Protein AF-A0A0D2LIN9-F1 (afdb_monomer_lite)

Secondary structure (DSSP, 8-state):
--HHHHHHHHHHHHHHHT---HHHHHHHHHHHHHHHHHHHHHHHHHHHH-GGGGGSHHHHHHHHHHHHHHHHHHHHH-GGGHHHHHHHHHHHHHHHHHHHHHHHHHHHHSGGGGGGSHHHHHHHHHHHHHHHHHHHHHHH--SHHHHHHIIIIIHHHHHHHHHHHHHHS-TTS----S----

Foldseek 3Di:
DLPVLLVVLLVQLLVLLPDPDLVVSLVSVCVSLVVLVVLLVVLLVVCVVPVCSCLDPVSLVSLLSSLSSLLSSCLRNFQSCVVVCVVCVVSLLVLLVSLVVVLVVQVVPVPPCSCVDPSSVSSVVSNVSSVSSVVSNCVRNPDPVVVVVCVPRPVVSVCVVVVVVVVVDDPVPPPPDPDDDD

pLDDT: mean 83.48, std 18.71, range [31.27, 98.25]

Structure (mmCIF, N/CA/C/O backbone):
data_AF-A0A0D2LIN9-F1
#
_entry.id   AF-A0A0D2LIN9-F1
#
loop_
_atom_site.group_PDB
_atom_site.id
_atom_site.type_symbol
_atom_site.label_atom_id
_atom_site.label_alt_id
_atom_site.label_comp_id
_atom_site.label_asym_id
_atom_site.label_entity_id
_atom_site.label_seq_id
_atom_site.pdbx_PDB_ins_code
_atom_site.Cartn_x
_atom_site.Cartn_y
_atom_site.Cartn_z
_atom_site.occupancy
_atom_site.B_iso_or_equiv
_atom_site.auth_seq_id
_atom_site.auth_comp_id
_atom_site.auth_asym_id
_atom_site.auth_atom_id
_atom_site.pdbx_PDB_model_num
ATOM 1 N N . MET A 1 1 ? -0.970 -19.986 3.272 1.00 37.47 1 MET A N 1
ATOM 2 C CA . MET A 1 1 ? -0.714 -20.095 1.817 1.00 37.47 1 MET A CA 1
ATOM 3 C C . MET A 1 1 ? -0.722 -18.715 1.139 1.00 37.47 1 MET A C 1
ATOM 5 O O . MET A 1 1 ? -1.463 -18.514 0.193 1.00 37.47 1 MET A O 1
ATOM 9 N N . ALA A 1 2 ? 0.081 -17.750 1.612 1.00 51.47 2 ALA A N 1
ATOM 10 C CA . ALA A 1 2 ? 0.110 -16.378 1.062 1.00 51.47 2 ALA A CA 1
ATOM 11 C C . ALA A 1 2 ? 1.471 -15.985 0.448 1.00 51.47 2 ALA A C 1
ATOM 13 O O . ALA A 1 2 ? 1.608 -14.897 -0.093 1.00 51.47 2 ALA A O 1
ATOM 14 N N . VAL A 1 3 ? 2.474 -16.869 0.512 1.00 54.69 3 VAL A N 1
ATOM 15 C CA . VAL A 1 3 ? 3.825 -16.590 -0.008 1.00 54.69 3 VAL A CA 1
ATOM 16 C C . VAL A 1 3 ? 3.862 -16.648 -1.542 1.00 54.69 3 VAL A C 1
ATOM 18 O O . VAL A 1 3 ? 4.590 -15.888 -2.162 1.00 54.69 3 VAL A O 1
ATOM 21 N N . GLY A 1 4 ? 3.031 -17.494 -2.167 1.00 78.94 4 GLY A N 1
ATOM 22 C CA . GLY A 1 4 ? 3.087 -17.728 -3.615 1.00 78.94 4 GLY A CA 1
ATOM 23 C C . GLY A 1 4 ? 2.615 -16.553 -4.473 1.00 78.94 4 GLY A C 1
ATOM 24 O O . GLY A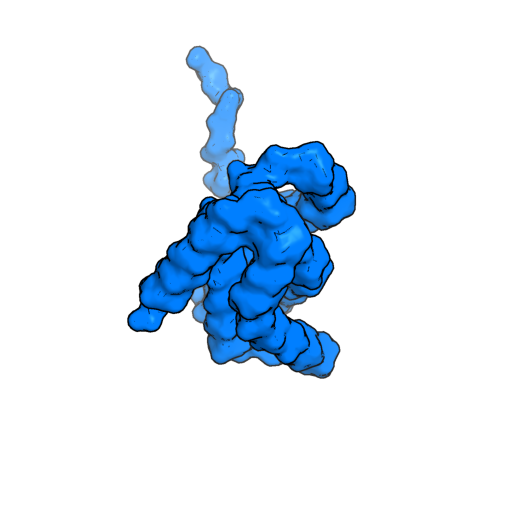 1 4 ? 3.200 -16.293 -5.516 1.00 78.94 4 GLY A O 1
ATOM 25 N N . VAL A 1 5 ? 1.586 -15.821 -4.038 1.00 89.25 5 VAL A N 1
ATOM 26 C CA . VAL A 1 5 ? 1.029 -14.719 -4.838 1.00 89.25 5 VAL A CA 1
ATOM 27 C C . VAL A 1 5 ? 1.959 -13.509 -4.847 1.00 89.25 5 VAL A C 1
ATOM 29 O O . VAL A 1 5 ? 2.299 -13.023 -5.915 1.00 89.25 5 VAL A O 1
ATOM 32 N N . HIS A 1 6 ? 2.457 -13.066 -3.694 1.00 89.94 6 HIS A N 1
ATOM 33 C CA . HIS A 1 6 ? 3.371 -11.922 -3.639 1.00 89.94 6 HIS A CA 1
ATOM 34 C C . HIS A 1 6 ? 4.704 -12.217 -4.342 1.00 89.94 6 HIS A C 1
ATOM 36 O O . HIS A 1 6 ? 5.177 -11.382 -5.106 1.00 89.94 6 HIS A O 1
ATOM 42 N N . ALA A 1 7 ? 5.249 -13.430 -4.179 1.00 90.56 7 ALA A N 1
ATOM 43 C CA . ALA A 1 7 ? 6.442 -13.865 -4.906 1.00 90.56 7 ALA A CA 1
ATOM 44 C C . ALA A 1 7 ? 6.215 -13.928 -6.427 1.00 90.56 7 ALA A C 1
ATOM 46 O O . ALA A 1 7 ? 7.112 -13.608 -7.200 1.00 90.56 7 ALA A O 1
ATOM 47 N N . PHE A 1 8 ? 5.009 -14.299 -6.873 1.00 94.62 8 PHE A N 1
ATOM 48 C CA . PHE A 1 8 ? 4.646 -14.232 -8.288 1.00 94.62 8 PHE A CA 1
ATOM 49 C C . PHE A 1 8 ? 4.660 -12.786 -8.802 1.00 94.62 8 PHE A C 1
ATOM 51 O O . PHE A 1 8 ? 5.282 -12.515 -9.824 1.00 94.62 8 PHE A O 1
ATOM 58 N N . TYR A 1 9 ? 4.033 -11.849 -8.085 1.00 97.06 9 TYR A N 1
ATOM 59 C CA . TYR A 1 9 ? 4.044 -10.432 -8.466 1.00 97.06 9 TYR A CA 1
ATOM 60 C C . TYR A 1 9 ? 5.455 -9.834 -8.469 1.00 97.06 9 TYR A C 1
ATOM 62 O O . TYR A 1 9 ? 5.778 -9.059 -9.362 1.00 97.06 9 TYR A O 1
ATOM 70 N N . GLU A 1 10 ? 6.302 -10.222 -7.517 1.00 94.38 10 GLU A N 1
ATOM 71 C CA . GLU A 1 10 ? 7.714 -9.835 -7.474 1.00 94.38 10 GLU A CA 1
ATOM 72 C C . GLU A 1 10 ? 8.489 -10.377 -8.687 1.00 94.38 10 GLU A C 1
ATOM 74 O O . GLU A 1 10 ? 9.179 -9.631 -9.377 1.00 94.38 10 GLU A O 1
ATOM 79 N N . ALA A 1 11 ? 8.320 -11.662 -9.015 1.00 95.62 11 ALA A N 1
ATOM 80 C CA . ALA A 1 11 ? 8.970 -12.278 -10.170 1.00 95.62 11 ALA A CA 1
ATOM 81 C C . ALA A 1 11 ? 8.528 -11.641 -11.497 1.00 95.62 11 ALA A C 1
ATOM 83 O O . ALA A 1 11 ? 9.360 -11.380 -12.365 1.00 95.62 11 ALA A O 1
ATOM 84 N N . VAL A 1 12 ? 7.232 -11.355 -11.659 1.00 95.88 12 VAL A N 1
ATOM 85 C CA . VAL A 1 12 ? 6.732 -10.658 -12.853 1.00 95.88 12 VAL A CA 1
ATOM 86 C C . VAL A 1 12 ? 7.197 -9.200 -12.866 1.00 95.88 12 VAL A C 1
ATOM 88 O O . VAL A 1 12 ? 7.526 -8.689 -13.931 1.00 95.88 12 VAL A O 1
ATOM 91 N N . GLY A 1 13 ? 7.309 -8.543 -11.710 1.00 96.31 13 GLY A N 1
ATOM 92 C CA . GLY A 1 13 ? 7.881 -7.201 -11.601 1.00 96.31 13 GLY A CA 1
ATOM 93 C C . GLY A 1 13 ? 9.325 -7.130 -12.110 1.00 96.31 13 GLY A C 1
ATOM 94 O O . GLY A 1 13 ? 9.647 -6.222 -12.874 1.00 96.31 13 GLY A O 1
ATOM 95 N N . LEU A 1 14 ? 10.154 -8.141 -11.817 1.00 95.62 14 LEU A N 1
ATOM 96 C CA . LEU A 1 14 ? 11.496 -8.272 -12.408 1.00 95.62 14 LEU A CA 1
ATOM 97 C C . LEU A 1 14 ? 11.449 -8.403 -13.940 1.00 95.62 14 LEU A C 1
ATOM 99 O O . LEU A 1 14 ? 12.235 -7.765 -14.638 1.00 95.62 14 LEU A O 1
ATOM 103 N N . MET A 1 15 ? 10.518 -9.200 -14.480 1.00 96.56 15 MET A N 1
ATOM 104 C CA . MET A 1 15 ? 10.358 -9.366 -15.934 1.00 96.56 15 MET A CA 1
ATOM 105 C C . MET A 1 15 ? 9.921 -8.066 -16.614 1.00 96.56 15 MET A C 1
ATOM 107 O O . MET A 1 15 ? 10.440 -7.723 -17.673 1.00 96.56 15 MET A O 1
ATOM 111 N N . VAL A 1 16 ? 8.995 -7.326 -15.998 1.00 96.19 16 VAL A N 1
ATOM 112 C CA . VAL A 1 16 ? 8.561 -6.006 -16.479 1.00 96.19 16 VAL A CA 1
ATOM 113 C C . VAL A 1 16 ? 9.726 -5.016 -16.443 1.00 96.19 16 VAL A C 1
ATOM 115 O O . VAL A 1 16 ? 9.916 -4.271 -17.400 1.00 96.19 16 VAL A O 1
ATOM 118 N N . GLY A 1 17 ? 10.541 -5.032 -15.386 1.00 92.88 17 GLY A N 1
ATOM 119 C CA . GLY A 1 17 ? 11.724 -4.175 -15.265 1.00 92.88 17 GLY A CA 1
ATOM 120 C C . GLY A 1 17 ? 12.790 -4.426 -16.335 1.00 92.88 17 GLY A C 1
ATOM 121 O O . GLY A 1 17 ? 13.504 -3.498 -16.707 1.00 92.88 17 GLY A O 1
ATOM 122 N N . ALA A 1 18 ? 12.863 -5.646 -16.873 1.00 94.31 18 ALA A N 1
ATOM 123 C CA . ALA A 1 18 ? 13.778 -6.001 -17.956 1.00 94.31 18 ALA A CA 1
ATOM 124 C C . ALA A 1 18 ? 13.337 -5.491 -19.345 1.00 94.31 18 ALA A C 1
ATOM 126 O O . ALA A 1 18 ? 14.121 -5.562 -20.292 1.00 94.31 18 ALA A O 1
ATOM 127 N N . GLU A 1 19 ? 12.108 -4.979 -19.493 1.00 96.25 19 GLU A N 1
ATOM 128 C CA . GLU A 1 19 ? 11.639 -4.380 -20.747 1.00 96.25 19 GLU A CA 1
ATOM 129 C C . GLU A 1 19 ? 12.292 -3.004 -20.972 1.00 96.25 19 GLU A C 1
ATOM 131 O O . GLU A 1 19 ? 12.151 -2.070 -20.170 1.00 96.25 19 GLU A O 1
ATOM 136 N N . GLY A 1 20 ? 13.014 -2.888 -22.089 1.00 93.12 20 GLY A N 1
ATOM 137 C CA . GLY A 1 20 ? 13.791 -1.700 -22.440 1.00 93.12 20 GLY A CA 1
ATOM 138 C C . GLY A 1 20 ? 12.940 -0.563 -23.003 1.00 93.12 20 GLY A C 1
ATOM 139 O O . GLY A 1 20 ? 13.275 0.604 -22.805 1.00 93.12 20 GLY A O 1
ATOM 140 N N . ASP A 1 21 ? 11.826 -0.884 -23.665 1.00 96.44 21 ASP A N 1
ATOM 141 C CA . ASP A 1 21 ? 10.880 0.117 -24.161 1.00 96.44 21 ASP A CA 1
ATOM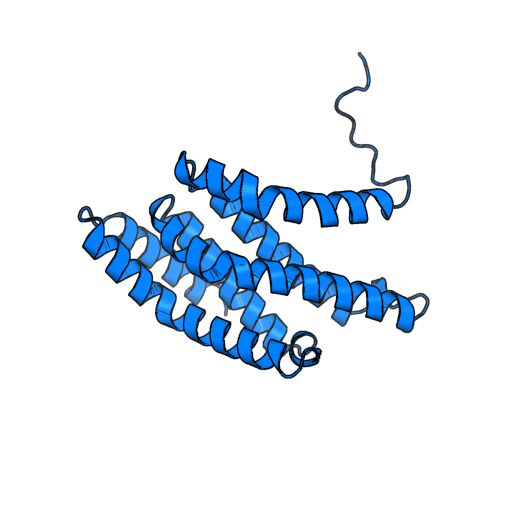 142 C C . ASP A 1 21 ? 9.995 0.627 -23.012 1.00 96.44 21 ASP A C 1
ATOM 144 O O . ASP A 1 21 ? 9.188 -0.109 -22.441 1.00 96.44 21 ASP A O 1
ATOM 148 N N . GLU A 1 22 ? 10.130 1.910 -22.673 1.00 93.00 22 GLU A N 1
ATOM 149 C CA . GLU A 1 22 ? 9.402 2.532 -21.563 1.00 93.00 22 GLU A CA 1
ATOM 150 C C . GLU A 1 22 ? 7.877 2.455 -21.722 1.00 93.00 22 GLU A C 1
ATOM 152 O O . GLU A 1 22 ? 7.161 2.203 -20.749 1.00 93.00 22 GLU A O 1
ATOM 157 N N . ARG A 1 23 ? 7.367 2.617 -22.947 1.00 94.88 23 ARG A N 1
ATOM 158 C CA . ARG A 1 23 ? 5.929 2.570 -23.219 1.00 94.88 23 ARG A CA 1
ATOM 159 C C . ARG A 1 23 ? 5.390 1.162 -22.996 1.00 94.88 23 ARG A C 1
ATOM 161 O O . ARG A 1 23 ? 4.346 1.010 -22.361 1.00 94.88 23 ARG A O 1
ATOM 168 N N . ARG A 1 24 ? 6.096 0.138 -23.485 1.00 96.88 24 ARG A N 1
ATOM 169 C CA . ARG A 1 24 ? 5.716 -1.269 -23.272 1.00 96.88 24 ARG A CA 1
ATOM 170 C C . ARG A 1 24 ? 5.835 -1.667 -21.811 1.00 96.88 24 ARG A C 1
ATOM 172 O O . ARG A 1 24 ? 4.923 -2.295 -21.282 1.00 96.88 24 ARG A O 1
ATOM 179 N N . ARG A 1 25 ? 6.906 -1.244 -21.135 1.00 96.81 25 ARG A N 1
ATOM 180 C CA . ARG A 1 25 ? 7.087 -1.471 -19.699 1.00 96.81 25 ARG A CA 1
ATOM 181 C C . ARG A 1 25 ? 5.912 -0.915 -18.899 1.00 96.81 25 ARG A C 1
ATOM 183 O O . ARG A 1 25 ? 5.389 -1.614 -18.033 1.00 96.81 25 ARG A O 1
ATOM 190 N N . ASN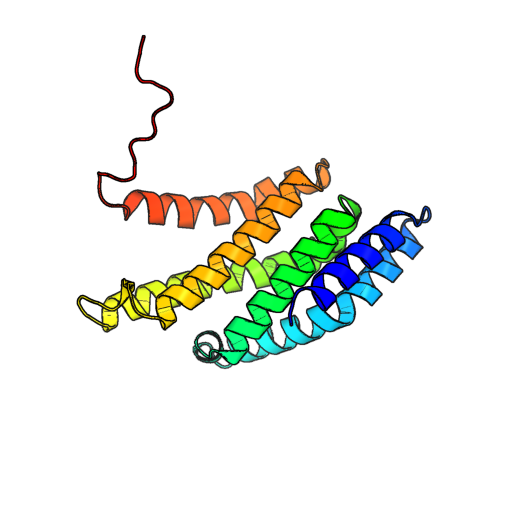 A 1 26 ? 5.455 0.298 -19.217 1.00 94.56 26 ASN A N 1
ATOM 191 C CA . ASN A 1 26 ? 4.293 0.873 -18.547 1.00 94.56 26 ASN A CA 1
ATOM 192 C C . ASN A 1 26 ? 2.997 0.100 -18.856 1.00 94.56 26 ASN A C 1
ATOM 194 O O . ASN A 1 26 ? 2.226 -0.198 -17.948 1.00 94.56 26 ASN A O 1
ATOM 198 N N . GLU A 1 27 ? 2.775 -0.306 -20.111 1.00 96.69 27 GLU A N 1
ATOM 199 C CA . GLU A 1 27 ? 1.625 -1.148 -20.477 1.00 96.69 27 GLU A CA 1
ATOM 200 C C . GLU A 1 27 ? 1.616 -2.477 -19.698 1.00 96.69 27 GLU A C 1
ATOM 202 O O . GLU A 1 27 ? 0.575 -2.911 -19.194 1.00 96.69 27 GLU A O 1
ATOM 207 N N . TYR A 1 28 ? 2.776 -3.119 -19.553 1.00 97.88 28 TYR A N 1
ATOM 208 C CA . TYR A 1 28 ? 2.902 -4.355 -18.788 1.00 97.88 28 TYR A CA 1
ATOM 209 C C . TYR A 1 28 ? 2.682 -4.136 -17.292 1.00 97.88 28 TYR A C 1
ATOM 211 O O . TYR A 1 28 ? 1.992 -4.944 -16.671 1.00 97.88 28 TYR A O 1
ATOM 219 N N . LEU A 1 29 ? 3.188 -3.037 -16.721 1.00 97.56 29 LEU A N 1
ATOM 220 C CA . LEU A 1 29 ? 2.907 -2.661 -15.335 1.00 97.56 29 LEU A CA 1
ATOM 221 C C . LEU A 1 29 ? 1.402 -2.467 -15.107 1.00 97.56 29 LEU A C 1
ATOM 223 O O . LEU A 1 29 ? 0.848 -3.028 -14.162 1.00 97.56 29 LEU A O 1
ATOM 227 N N . MET A 1 30 ? 0.719 -1.738 -15.995 1.00 96.25 30 MET A N 1
ATOM 228 C CA . MET A 1 30 ? -0.730 -1.537 -15.909 1.00 96.25 30 MET A CA 1
ATOM 229 C C . MET A 1 30 ? -1.489 -2.868 -15.937 1.00 96.25 30 MET A C 1
ATOM 231 O O . MET A 1 30 ? -2.420 -3.072 -15.159 1.00 96.25 30 MET A O 1
ATOM 235 N N . ARG A 1 31 ? -1.082 -3.797 -16.809 1.00 97.50 31 ARG A N 1
ATOM 236 C CA . ARG A 1 31 ? -1.678 -5.138 -16.897 1.00 97.50 31 ARG A CA 1
ATOM 237 C C . ARG A 1 31 ? -1.413 -5.977 -15.653 1.00 97.50 31 ARG A C 1
ATOM 239 O O . ARG A 1 31 ? -2.338 -6.622 -15.163 1.00 97.50 31 ARG A O 1
ATOM 246 N N . LEU A 1 32 ? -0.185 -5.945 -15.136 1.00 97.62 32 LEU A N 1
ATOM 247 C CA . LEU A 1 32 ? 0.195 -6.628 -13.902 1.00 97.62 32 LEU A CA 1
ATOM 248 C C . LEU A 1 32 ? -0.655 -6.132 -12.728 1.00 97.62 32 LEU A C 1
ATOM 250 O O . LEU A 1 32 ? -1.193 -6.938 -11.976 1.00 97.62 32 LEU A O 1
ATOM 254 N N . MET A 1 33 ? -0.827 -4.817 -12.599 1.00 98.19 33 MET A N 1
ATOM 255 C CA . MET A 1 33 ? -1.526 -4.201 -11.470 1.00 98.19 33 MET A CA 1
ATOM 256 C C . MET A 1 33 ? -3.048 -4.125 -11.637 1.00 98.19 33 MET A C 1
ATOM 258 O O . MET A 1 33 ? -3.741 -3.764 -10.687 1.00 98.19 33 MET A O 1
ATOM 262 N N . ALA A 1 34 ? -3.609 -4.506 -12.788 1.00 98.12 34 ALA A N 1
ATOM 263 C CA . ALA A 1 34 ? -5.050 -4.417 -13.024 1.00 98.12 34 ALA A CA 1
ATOM 264 C C . ALA A 1 34 ? -5.899 -5.183 -11.980 1.00 98.12 34 ALA A C 1
ATOM 266 O O . ALA A 1 34 ? -6.845 -4.586 -11.454 1.00 98.12 34 ALA A O 1
ATOM 267 N N . PRO A 1 35 ? -5.580 -6.440 -11.598 1.00 97.69 35 PRO A N 1
ATOM 268 C CA . PRO A 1 35 ? -6.341 -7.144 -10.565 1.00 97.69 35 PRO A CA 1
ATOM 269 C C . PRO A 1 35 ? -6.316 -6.468 -9.178 1.00 97.69 35 PRO A C 1
ATOM 271 O O . PRO A 1 35 ? -7.399 -6.198 -8.649 1.00 97.69 35 PRO A O 1
ATOM 274 N N . PRO A 1 36 ? -5.153 -6.145 -8.563 1.00 97.75 36 PRO A N 1
ATOM 275 C CA . PRO A 1 36 ? -5.143 -5.465 -7.268 1.00 97.75 36 PRO A CA 1
ATOM 276 C C . PRO A 1 36 ? -5.761 -4.064 -7.343 1.00 97.75 36 PRO A C 1
ATOM 278 O O . PRO A 1 36 ? -6.439 -3.667 -6.397 1.00 97.75 36 PRO A O 1
ATOM 281 N N . ASN A 1 37 ? -5.621 -3.351 -8.468 1.00 98.25 37 ASN A N 1
ATOM 282 C CA . ASN A 1 37 ? -6.251 -2.043 -8.668 1.00 98.25 37 ASN A CA 1
ATOM 283 C C . ASN A 1 37 ? -7.782 -2.136 -8.705 1.00 98.25 37 ASN A C 1
ATOM 285 O O . ASN A 1 37 ? -8.460 -1.286 -8.132 1.00 98.25 37 ASN A O 1
ATOM 289 N N . SER A 1 38 ? -8.341 -3.179 -9.323 1.00 98.19 38 SER A N 1
ATOM 290 C CA . SER A 1 38 ? -9.789 -3.410 -9.335 1.00 98.19 38 SER A CA 1
ATOM 291 C C . SER A 1 38 ? -10.336 -3.676 -7.928 1.00 98.19 38 SER A C 1
ATOM 293 O O . SER A 1 38 ? -11.322 -3.059 -7.522 1.00 98.19 38 SER A O 1
ATOM 295 N N . ILE A 1 39 ? -9.659 -4.535 -7.157 1.00 97.94 39 ILE A N 1
ATOM 296 C CA . ILE A 1 39 ? -10.027 -4.830 -5.763 1.00 97.94 39 ILE A CA 1
ATOM 297 C C . ILE A 1 39 ? -9.945 -3.559 -4.912 1.00 97.94 39 ILE A C 1
ATOM 299 O O . ILE A 1 39 ? -10.865 -3.258 -4.152 1.00 97.94 39 ILE A O 1
ATOM 303 N N . TRP A 1 40 ? -8.860 -2.797 -5.061 1.00 98.25 40 TRP A N 1
ATOM 304 C CA . TRP A 1 40 ? -8.663 -1.534 -4.362 1.00 98.25 40 TRP A CA 1
ATOM 305 C C . TRP A 1 40 ? -9.780 -0.534 -4.656 1.00 98.25 40 TRP A C 1
ATOM 307 O O . TRP A 1 40 ? -10.400 -0.021 -3.728 1.00 98.25 40 TRP A O 1
ATOM 317 N N . ALA A 1 41 ? -10.081 -0.299 -5.936 1.00 97.69 41 ALA A N 1
ATOM 318 C CA . ALA A 1 41 ? -11.114 0.642 -6.353 1.00 97.69 41 ALA A CA 1
ATOM 319 C C . ALA A 1 41 ? -12.491 0.264 -5.788 1.00 97.69 41 ALA A C 1
ATOM 321 O O . ALA A 1 41 ? -13.185 1.123 -5.248 1.00 97.69 41 ALA A O 1
ATOM 322 N N . ALA A 1 42 ? -12.854 -1.022 -5.834 1.00 97.25 42 ALA A N 1
ATOM 323 C CA . ALA A 1 42 ? -14.107 -1.507 -5.263 1.00 97.25 42 ALA A CA 1
ATOM 324 C C . ALA A 1 42 ? -14.181 -1.268 -3.744 1.00 97.25 42 ALA A C 1
ATOM 326 O O . ALA A 1 42 ? -15.201 -0.794 -3.245 1.00 97.25 42 ALA A O 1
ATOM 327 N N . LEU A 1 43 ? -13.096 -1.542 -3.010 1.00 97.25 43 LEU A N 1
ATOM 328 C CA . LEU A 1 43 ? -13.033 -1.309 -1.564 1.00 97.25 43 LEU A CA 1
ATOM 329 C C . LEU A 1 43 ? -13.107 0.177 -1.215 1.00 97.25 43 LEU A C 1
ATOM 331 O O . LEU A 1 43 ? -13.835 0.545 -0.297 1.00 97.25 43 LEU A O 1
ATOM 335 N N . MET A 1 44 ? -12.391 1.037 -1.944 1.00 96.44 44 MET A N 1
ATOM 336 C CA . MET A 1 44 ? -12.426 2.482 -1.702 1.00 96.44 44 MET A CA 1
ATOM 337 C C . MET A 1 44 ? -13.807 3.069 -2.015 1.00 96.44 44 MET A C 1
ATOM 339 O O . MET A 1 44 ? -14.305 3.910 -1.265 1.00 96.44 44 MET A O 1
ATOM 343 N N . GLN A 1 45 ? -14.467 2.586 -3.072 1.00 95.75 45 GLN A N 1
ATOM 344 C CA . GLN A 1 45 ? -15.839 2.972 -3.399 1.00 95.75 45 GLN A CA 1
ATOM 345 C C . GLN A 1 45 ? -16.823 2.547 -2.300 1.00 95.75 45 GLN A C 1
ATOM 347 O O . GLN A 1 45 ? -17.650 3.353 -1.874 1.00 95.75 45 GLN A O 1
ATOM 352 N N . GLN A 1 46 ? -16.716 1.311 -1.804 1.00 95.06 46 GLN A N 1
ATOM 353 C CA . GLN A 1 46 ? -17.547 0.826 -0.699 1.00 95.06 46 GLN A CA 1
ATOM 354 C C . GLN A 1 46 ? -17.310 1.628 0.582 1.00 95.06 46 GLN A C 1
ATOM 356 O O . GLN A 1 46 ? -18.272 2.063 1.205 1.00 95.06 46 GLN A O 1
ATOM 361 N N . ALA A 1 47 ? -16.050 1.884 0.940 1.00 94.38 47 ALA A N 1
ATOM 362 C CA . ALA A 1 47 ? -15.691 2.669 2.118 1.00 94.38 47 ALA A CA 1
ATOM 363 C C . ALA A 1 47 ? -16.182 4.124 2.040 1.00 94.38 47 ALA A C 1
ATOM 365 O O . ALA A 1 47 ? -16.566 4.692 3.059 1.00 94.38 47 ALA A O 1
ATOM 366 N N . SER A 1 48 ? -16.217 4.715 0.840 1.00 92.56 48 SER A N 1
ATOM 367 C CA . SER A 1 48 ? -16.757 6.068 0.636 1.00 92.56 48 SER A CA 1
ATOM 368 C C . SER A 1 48 ? -18.266 6.135 0.883 1.00 92.56 48 SER A C 1
ATOM 370 O O . SER A 1 48 ? -18.765 7.155 1.350 1.00 92.56 48 SER A O 1
ATOM 372 N N . ALA A 1 49 ? -18.997 5.059 0.577 1.00 93.00 49 ALA A N 1
ATOM 373 C CA . ALA A 1 49 ? -20.436 4.972 0.819 1.00 93.00 49 ALA A CA 1
ATOM 374 C C . ALA A 1 49 ? -20.764 4.548 2.260 1.00 93.00 49 ALA A C 1
ATOM 376 O O . ALA A 1 49 ? -21.716 5.049 2.855 1.00 93.00 49 ALA A O 1
ATOM 377 N N . LEU A 1 50 ? -19.982 3.620 2.816 1.00 93.56 50 LEU A N 1
ATOM 378 C CA . LEU A 1 50 ? -20.172 3.048 4.144 1.00 93.56 50 LEU A CA 1
ATOM 379 C C . LEU A 1 50 ? -18.812 2.880 4.849 1.00 93.56 50 LEU A C 1
ATOM 381 O O . LEU A 1 50 ? -18.162 1.840 4.695 1.00 93.56 50 LEU A O 1
ATOM 385 N N . PRO A 1 51 ? -18.385 3.862 5.665 1.00 91.56 51 PRO A N 1
ATOM 386 C CA . PRO A 1 51 ? -17.075 3.837 6.322 1.00 91.56 51 PRO A CA 1
ATOM 387 C C . PRO A 1 51 ? -16.833 2.617 7.223 1.00 91.56 51 PRO A C 1
ATOM 389 O O . PRO A 1 51 ? -15.700 2.149 7.339 1.00 91.56 51 PRO A O 1
ATOM 392 N N . ASP A 1 52 ? -17.888 2.048 7.816 1.00 91.81 52 ASP A N 1
ATOM 393 C CA . ASP A 1 52 ? -17.790 0.868 8.687 1.00 91.81 52 ASP A CA 1
ATOM 394 C C . ASP A 1 52 ? -17.292 -0.395 7.967 1.00 91.81 52 ASP A C 1
ATOM 396 O O . ASP A 1 52 ? -16.798 -1.314 8.625 1.00 91.81 52 ASP A O 1
ATOM 400 N N . VAL A 1 53 ? -17.328 -0.439 6.626 1.00 95.62 53 VAL A N 1
ATOM 401 C CA . VAL A 1 53 ? -16.698 -1.520 5.844 1.00 95.62 53 VAL A CA 1
ATOM 402 C C . VAL A 1 53 ? -15.217 -1.660 6.201 1.00 95.62 53 VAL A C 1
ATOM 404 O O . VAL A 1 53 ? -14.710 -2.775 6.280 1.00 95.62 53 VAL A O 1
ATOM 407 N N . LEU A 1 54 ? -14.524 -0.561 6.516 1.00 95.94 54 LEU A N 1
ATOM 408 C CA . LEU A 1 54 ? -13.106 -0.582 6.893 1.00 95.94 54 LEU A CA 1
ATOM 409 C C . LEU A 1 54 ? -12.830 -1.312 8.217 1.00 95.94 54 LEU A C 1
ATOM 411 O O . LEU A 1 54 ? -11.698 -1.713 8.473 1.00 95.94 54 LEU A O 1
ATOM 415 N N . LYS A 1 55 ? -13.846 -1.528 9.058 1.00 94.69 55 LYS A N 1
ATOM 416 C CA . LYS A 1 55 ? -13.713 -2.320 10.290 1.00 94.69 55 LYS A CA 1
ATOM 417 C C . LYS A 1 55 ? -13.870 -3.820 10.041 1.00 94.69 55 LYS A C 1
ATOM 419 O O . LYS A 1 55 ? -13.533 -4.625 10.911 1.00 94.69 55 LYS A O 1
ATOM 424 N N . GLN A 1 56 ? -14.397 -4.211 8.880 1.00 95.69 56 GLN A N 1
ATOM 425 C CA . GLN A 1 56 ? -14.704 -5.604 8.586 1.00 95.69 56 GLN A CA 1
ATOM 426 C C . GLN A 1 56 ? -13.413 -6.409 8.359 1.00 95.69 56 GLN A C 1
ATOM 428 O O . GLN A 1 56 ? -12.556 -5.987 7.576 1.00 95.69 56 GLN A O 1
ATOM 433 N N . PRO A 1 57 ? -13.262 -7.594 8.985 1.00 94.81 57 PRO A N 1
ATOM 434 C CA . PRO A 1 57 ? -12.053 -8.410 8.854 1.00 94.81 57 PRO A CA 1
ATOM 435 C C . PRO A 1 57 ? -11.670 -8.736 7.403 1.00 94.81 57 PRO A C 1
ATOM 437 O O . PRO A 1 57 ? -10.487 -8.710 7.060 1.00 94.81 57 PRO A O 1
ATOM 440 N N . ASP A 1 58 ? -12.656 -8.997 6.541 1.00 95.50 58 ASP A N 1
ATOM 441 C CA . ASP A 1 58 ? -12.427 -9.330 5.129 1.00 95.50 58 ASP A CA 1
ATOM 442 C C . ASP A 1 58 ? -11.931 -8.133 4.309 1.00 95.50 58 ASP A C 1
ATOM 444 O O . ASP A 1 58 ? -11.034 -8.285 3.470 1.00 95.50 58 ASP A O 1
ATOM 448 N N . ALA A 1 59 ? -12.446 -6.932 4.591 1.00 96.56 59 ALA A N 1
ATOM 449 C CA . ALA A 1 59 ? -11.965 -5.696 3.983 1.00 96.56 59 ALA A CA 1
ATOM 450 C C . ALA A 1 59 ? -10.520 -5.413 4.414 1.00 96.56 59 ALA A C 1
ATOM 452 O O . ALA A 1 59 ? -9.651 -5.219 3.566 1.00 96.56 59 ALA A O 1
ATOM 453 N N . ILE A 1 60 ? -10.230 -5.492 5.717 1.00 97.12 60 ILE A N 1
ATOM 454 C CA . ILE A 1 60 ? -8.878 -5.323 6.273 1.00 97.12 60 ILE A CA 1
ATOM 455 C C . ILE A 1 60 ? -7.894 -6.301 5.619 1.00 97.12 60 ILE A C 1
ATOM 457 O O . ILE A 1 60 ? -6.796 -5.911 5.209 1.00 97.12 60 ILE A O 1
ATOM 461 N N . LYS A 1 61 ? -8.276 -7.577 5.500 1.00 96.25 61 LYS A N 1
ATOM 462 C CA . LYS A 1 61 ? -7.448 -8.616 4.881 1.00 96.25 61 LYS A CA 1
ATOM 463 C C . LYS A 1 61 ? -7.188 -8.327 3.402 1.00 96.25 61 LYS A C 1
ATOM 465 O O . LYS A 1 61 ? -6.042 -8.426 2.967 1.00 96.25 61 LYS A O 1
ATOM 470 N N . SER A 1 62 ? -8.220 -7.941 2.653 1.00 97.31 62 SER A N 1
ATOM 471 C CA . SER A 1 62 ? -8.103 -7.591 1.233 1.00 97.31 62 SER A CA 1
ATOM 472 C C . SER A 1 62 ? -7.210 -6.367 1.017 1.00 97.31 62 SER A C 1
ATOM 474 O O . SER A 1 62 ? -6.296 -6.419 0.199 1.00 97.31 62 SER A O 1
ATOM 476 N N . ILE A 1 63 ? -7.395 -5.308 1.811 1.00 98.06 63 ILE A N 1
ATOM 477 C CA . ILE A 1 63 ? -6.547 -4.106 1.797 1.00 98.06 63 ILE A CA 1
ATOM 478 C C . ILE A 1 63 ? -5.089 -4.482 2.073 1.00 98.06 63 ILE A C 1
ATOM 480 O O . ILE A 1 63 ? -4.192 -4.104 1.322 1.00 98.06 63 ILE A O 1
ATOM 484 N N . THR A 1 64 ? -4.848 -5.262 3.128 1.00 97.12 64 THR A N 1
ATOM 485 C CA . THR A 1 64 ? -3.496 -5.691 3.510 1.00 97.12 64 THR A CA 1
ATOM 486 C C . THR A 1 64 ? -2.827 -6.489 2.389 1.00 97.12 64 THR A C 1
ATOM 488 O O . THR A 1 64 ? -1.648 -6.290 2.110 1.00 97.12 64 THR A O 1
ATOM 491 N N . HIS A 1 65 ? -3.577 -7.364 1.714 1.00 96.56 65 HIS A N 1
ATOM 492 C CA . HIS A 1 65 ? -3.081 -8.151 0.587 1.00 96.56 65 HIS A CA 1
ATOM 493 C C . HIS A 1 65 ? -2.738 -7.284 -0.633 1.00 96.56 65 HIS A C 1
ATOM 495 O O . HIS A 1 65 ? -1.685 -7.462 -1.245 1.00 96.56 65 HIS A O 1
ATOM 501 N N . VAL A 1 66 ? -3.592 -6.313 -0.973 1.00 98.19 66 VAL A N 1
ATOM 502 C CA . VAL A 1 66 ? -3.316 -5.358 -2.056 1.00 98.19 66 VAL A CA 1
ATOM 503 C C . VAL A 1 66 ? -2.055 -4.546 -1.754 1.00 98.19 66 VAL A C 1
ATOM 505 O O . VAL A 1 66 ? -1.184 -4.435 -2.616 1.00 98.19 66 VAL A O 1
ATOM 508 N N . LEU A 1 67 ? -1.907 -4.026 -0.533 1.00 98.06 67 LEU A N 1
ATOM 509 C CA . LEU A 1 67 ? -0.715 -3.268 -0.136 1.00 98.06 67 LEU A CA 1
ATOM 510 C C . LEU A 1 67 ? 0.552 -4.133 -0.185 1.00 98.06 67 LEU A C 1
ATOM 512 O O . LEU A 1 67 ? 1.567 -3.694 -0.713 1.00 98.06 67 LEU A O 1
ATOM 516 N N . ALA A 1 68 ? 0.492 -5.378 0.294 1.00 97.44 68 ALA A N 1
ATOM 517 C CA . ALA A 1 68 ? 1.620 -6.308 0.217 1.00 97.44 68 ALA A CA 1
ATOM 518 C C . ALA A 1 68 ? 2.007 -6.647 -1.234 1.00 97.44 68 ALA A C 1
ATOM 520 O O . ALA A 1 68 ? 3.190 -6.711 -1.554 1.00 97.44 68 ALA A O 1
ATOM 521 N N . THR A 1 69 ? 1.022 -6.786 -2.125 1.00 98.12 69 THR A N 1
ATOM 522 C CA . THR A 1 69 ? 1.260 -6.968 -3.564 1.00 98.12 69 THR A CA 1
ATOM 523 C C . THR A 1 69 ? 1.990 -5.761 -4.162 1.00 98.12 69 THR A C 1
ATOM 525 O O . THR A 1 69 ? 2.980 -5.930 -4.869 1.00 98.12 69 THR A O 1
ATOM 528 N N . ASN A 1 70 ? 1.552 -4.543 -3.828 1.00 98.12 70 ASN A N 1
ATOM 529 C CA . ASN A 1 70 ? 2.218 -3.310 -4.256 1.00 98.12 70 ASN A CA 1
ATOM 530 C C . ASN A 1 70 ? 3.661 -3.227 -3.726 1.00 98.12 70 ASN A C 1
ATOM 532 O O . ASN A 1 70 ? 4.558 -2.863 -4.479 1.00 98.12 70 ASN A O 1
ATOM 536 N N . VAL A 1 71 ? 3.908 -3.628 -2.471 1.00 97.75 71 VAL A N 1
ATOM 537 C CA . VAL A 1 71 ? 5.265 -3.694 -1.896 1.00 97.75 71 VAL A CA 1
ATOM 538 C C . VAL A 1 71 ? 6.159 -4.638 -2.701 1.00 97.75 71 VAL A C 1
ATOM 540 O O . VAL A 1 71 ? 7.277 -4.260 -3.043 1.00 97.75 71 VAL A O 1
ATOM 543 N N . SER A 1 72 ? 5.676 -5.835 -3.042 1.00 97.56 72 SER A N 1
ATOM 544 C CA . SER A 1 72 ? 6.432 -6.800 -3.851 1.00 97.56 72 SER A CA 1
ATOM 545 C C . SER A 1 72 ? 6.780 -6.257 -5.237 1.00 97.56 72 SER A C 1
ATOM 547 O O . SER A 1 72 ? 7.940 -6.317 -5.645 1.00 97.56 72 SER A O 1
ATOM 549 N N . VAL A 1 73 ? 5.810 -5.669 -5.945 1.00 97.81 73 VAL A N 1
ATOM 550 C CA . VAL A 1 73 ? 6.063 -5.094 -7.276 1.00 97.81 73 VAL A CA 1
ATOM 551 C C . VAL A 1 73 ? 7.024 -3.914 -7.181 1.00 97.81 73 VAL A C 1
ATOM 553 O O . VAL A 1 73 ? 8.020 -3.903 -7.895 1.00 97.81 73 VAL A O 1
ATOM 556 N N . CYS A 1 74 ? 6.798 -2.974 -6.261 1.00 96.81 74 CYS A N 1
ATOM 557 C CA . CYS A 1 74 ? 7.680 -1.825 -6.050 1.00 96.81 74 CYS A CA 1
ATOM 558 C C . CYS A 1 74 ? 9.122 -2.252 -5.741 1.00 96.81 74 CYS A C 1
ATOM 560 O O . CYS A 1 74 ? 10.062 -1.701 -6.310 1.00 96.81 74 CYS A O 1
ATOM 562 N N . SER A 1 75 ? 9.294 -3.261 -4.878 1.00 95.62 75 SER A N 1
ATOM 563 C CA . SER A 1 75 ? 10.607 -3.785 -4.489 1.00 95.62 75 SER A CA 1
ATOM 564 C C . SER A 1 75 ? 11.388 -4.353 -5.675 1.00 95.62 75 SER A C 1
ATOM 566 O O . SER A 1 75 ? 12.591 -4.130 -5.781 1.00 95.62 75 SER A O 1
ATOM 568 N N . SER A 1 76 ? 10.703 -5.082 -6.561 1.00 96.00 76 SER A N 1
ATOM 569 C CA . SER A 1 76 ? 11.317 -5.703 -7.743 1.00 96.00 76 SER A CA 1
ATOM 570 C C . SER A 1 76 ? 11.514 -4.759 -8.930 1.0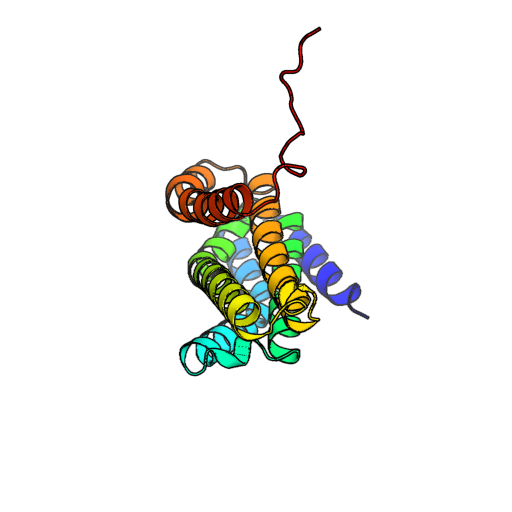0 96.00 76 SER A C 1
ATOM 572 O O . SER A 1 76 ? 12.490 -4.904 -9.661 1.00 96.00 76 SER A O 1
ATOM 574 N N . LEU A 1 77 ? 10.589 -3.821 -9.147 1.00 95.38 77 LEU A N 1
ATOM 575 C CA . LEU A 1 77 ? 10.541 -3.002 -10.357 1.00 95.38 77 LEU A CA 1
ATOM 576 C C . LEU A 1 77 ? 11.376 -1.722 -10.238 1.00 95.38 77 LEU A C 1
ATOM 578 O O . LEU A 1 77 ? 11.968 -1.293 -11.226 1.00 95.38 77 LEU A O 1
ATOM 582 N N . GLY A 1 78 ? 11.420 -1.105 -9.052 1.00 92.50 78 GLY A N 1
ATOM 583 C CA . GLY A 1 78 ? 12.136 0.153 -8.835 1.00 92.50 78 GLY A CA 1
ATOM 584 C C . GLY A 1 78 ? 11.469 1.359 -9.520 1.00 92.50 78 GLY A C 1
ATOM 585 O O . GLY A 1 78 ? 10.237 1.410 -9.577 1.00 92.50 78 GLY A O 1
ATOM 586 N N . PRO A 1 79 ? 12.237 2.323 -10.072 1.00 91.38 79 PRO A N 1
ATOM 587 C CA . PRO A 1 79 ? 11.726 3.623 -10.528 1.00 91.38 79 PRO A CA 1
ATOM 588 C C . PRO A 1 79 ? 10.490 3.609 -11.451 1.00 91.38 79 PRO A C 1
ATOM 590 O O . PRO A 1 79 ? 9.618 4.462 -11.271 1.00 91.38 79 PRO A O 1
ATOM 593 N N . PRO A 1 80 ? 10.317 2.653 -12.395 1.00 92.44 80 PRO A N 1
ATOM 594 C CA . PRO A 1 80 ? 9.110 2.581 -13.225 1.00 92.44 80 PRO A CA 1
ATOM 595 C C . PRO A 1 80 ? 7.802 2.410 -12.437 1.00 92.44 80 PRO A C 1
ATOM 597 O O . PRO A 1 80 ? 6.730 2.723 -12.952 1.00 92.44 80 PRO A O 1
ATOM 600 N N . TYR A 1 81 ? 7.866 1.950 -11.184 1.00 95.00 81 TYR A N 1
ATOM 601 C CA . TYR A 1 81 ? 6.706 1.836 -10.304 1.00 95.00 81 TYR A CA 1
ATOM 602 C C . TYR A 1 81 ? 6.049 3.192 -9.977 1.00 95.00 81 TYR A C 1
ATOM 604 O O . TYR A 1 81 ? 4.881 3.221 -9.583 1.00 95.00 81 TYR A O 1
ATOM 612 N N . LEU A 1 82 ? 6.738 4.322 -10.196 1.00 90.94 82 LEU A N 1
ATOM 613 C CA . LEU A 1 82 ? 6.202 5.673 -9.987 1.00 90.94 82 LEU A CA 1
ATOM 614 C C . LEU A 1 82 ? 4.803 5.867 -10.597 1.00 90.94 82 LEU A C 1
ATOM 616 O O . LEU A 1 82 ? 3.940 6.458 -9.950 1.00 90.94 82 LEU A O 1
ATOM 620 N N . HIS A 1 83 ? 4.549 5.327 -11.794 1.00 90.50 83 HIS A N 1
ATOM 621 C CA . HIS A 1 83 ? 3.242 5.441 -12.448 1.00 90.50 83 HIS A CA 1
ATOM 622 C C . HIS A 1 83 ? 2.112 4.799 -11.626 1.00 90.50 83 HIS A C 1
ATOM 624 O O . HIS A 1 83 ? 1.061 5.401 -11.408 1.00 90.50 83 HIS A O 1
ATOM 630 N N . GLN A 1 84 ? 2.353 3.594 -11.105 1.00 95.19 84 GLN A N 1
ATOM 631 C CA . GLN A 1 84 ? 1.403 2.896 -10.241 1.00 95.19 84 GLN A CA 1
ATOM 632 C C . GLN A 1 84 ? 1.233 3.625 -8.902 1.00 95.19 84 GLN A C 1
ATOM 634 O O . GLN A 1 84 ? 0.112 3.753 -8.408 1.00 95.19 84 GLN A O 1
ATOM 639 N N . MET A 1 85 ? 2.323 4.139 -8.326 1.00 92.56 85 MET A N 1
ATOM 640 C CA . MET A 1 85 ? 2.267 4.904 -7.081 1.00 92.56 85 MET A CA 1
ATOM 641 C C . MET A 1 85 ? 1.383 6.150 -7.226 1.00 92.56 85 MET A C 1
ATOM 643 O O . MET A 1 85 ? 0.518 6.382 -6.384 1.00 92.56 85 MET A O 1
ATOM 647 N N . GLN A 1 86 ? 1.530 6.906 -8.319 1.00 89.31 86 GLN A N 1
ATOM 648 C CA . GLN A 1 86 ? 0.695 8.077 -8.619 1.00 89.31 86 GLN A CA 1
ATOM 649 C C . GLN A 1 86 ? -0.800 7.735 -8.696 1.00 89.31 86 GLN A C 1
ATOM 651 O O . GLN A 1 86 ? -1.630 8.528 -8.257 1.00 89.31 86 GLN A O 1
ATOM 656 N N . GLN A 1 87 ? -1.149 6.553 -9.209 1.00 91.88 87 GLN A N 1
ATOM 657 C CA . GLN A 1 87 ? -2.541 6.125 -9.335 1.00 91.88 87 GLN A CA 1
ATOM 658 C C . GLN A 1 87 ? -3.210 5.860 -7.976 1.00 91.88 87 GLN A C 1
ATOM 660 O O . GLN A 1 87 ? -4.391 6.162 -7.808 1.00 91.88 87 GLN A O 1
ATOM 665 N N . ILE A 1 88 ? -2.487 5.282 -7.011 1.00 93.88 88 ILE A N 1
ATOM 666 C CA . ILE A 1 88 ? -3.075 4.854 -5.729 1.00 93.88 88 ILE A CA 1
ATOM 667 C C . ILE A 1 88 ? -2.842 5.842 -4.579 1.00 93.88 88 ILE A C 1
ATOM 669 O O . ILE A 1 88 ? -3.591 5.797 -3.600 1.00 93.88 88 ILE A O 1
ATOM 673 N N . ALA A 1 89 ? -1.856 6.740 -4.707 1.00 88.62 89 ALA A N 1
ATOM 674 C CA . ALA A 1 89 ? -1.381 7.668 -3.676 1.00 88.62 89 ALA A CA 1
ATOM 675 C C . ALA A 1 89 ? -2.509 8.349 -2.888 1.00 88.62 89 ALA A C 1
ATOM 677 O O . ALA A 1 89 ? -2.661 8.111 -1.693 1.00 88.62 89 ALA A O 1
ATOM 678 N N . ASP A 1 90 ? -3.341 9.146 -3.560 1.00 88.62 90 ASP A N 1
ATOM 679 C CA . ASP A 1 90 ? -4.394 9.946 -2.921 1.00 88.62 90 ASP A CA 1
ATOM 680 C C . ASP A 1 90 ? -5.370 9.079 -2.107 1.00 88.62 90 ASP A C 1
ATOM 682 O O . ASP A 1 90 ? -5.630 9.331 -0.928 1.00 88.62 90 ASP A O 1
ATOM 686 N N . SER A 1 91 ? -5.858 7.991 -2.706 1.00 93.38 91 SER A N 1
ATOM 687 C CA . SER A 1 91 ? -6.773 7.067 -2.031 1.00 93.38 91 SER A CA 1
ATOM 688 C C . SER A 1 91 ? -6.117 6.319 -0.864 1.00 93.38 91 SER A C 1
ATOM 690 O O . SER A 1 91 ? -6.761 6.076 0.154 1.00 93.38 91 SER A O 1
ATOM 692 N N . MET A 1 92 ? -4.825 5.998 -0.970 1.00 93.75 92 MET A N 1
ATOM 693 C CA . MET A 1 92 ? -4.058 5.349 0.092 1.00 93.75 92 MET A CA 1
ATOM 694 C C . MET A 1 92 ? -3.856 6.280 1.291 1.00 93.75 92 MET A C 1
ATOM 696 O O . MET A 1 92 ? -3.976 5.842 2.436 1.00 93.75 92 MET A O 1
ATOM 700 N N . LEU A 1 93 ? -3.605 7.566 1.041 1.00 87.69 93 LEU A N 1
ATOM 701 C CA . LEU A 1 93 ? -3.472 8.581 2.084 1.00 87.69 93 LEU A CA 1
ATOM 702 C C . LEU A 1 93 ? -4.814 8.823 2.793 1.00 87.69 93 LEU A C 1
ATOM 704 O O . LEU A 1 93 ? -4.872 8.806 4.022 1.00 87.69 93 LEU A O 1
ATOM 708 N N . LYS A 1 94 ? -5.918 8.931 2.041 1.00 90.81 94 LYS A N 1
ATOM 709 C CA . LYS A 1 94 ? -7.278 9.011 2.608 1.00 90.81 94 LYS A CA 1
ATOM 710 C C . LYS A 1 94 ? -7.607 7.801 3.478 1.00 90.81 94 LYS A C 1
ATOM 712 O O . LYS A 1 94 ? -8.144 7.958 4.574 1.00 90.81 94 LYS A O 1
ATOM 717 N N . LEU A 1 95 ? -7.241 6.601 3.024 1.00 93.94 95 LEU A N 1
ATOM 718 C CA . LEU A 1 95 ? -7.420 5.371 3.789 1.00 93.94 95 LEU A CA 1
ATOM 719 C C . LEU A 1 95 ? -6.629 5.399 5.103 1.00 93.94 95 LEU A C 1
ATOM 721 O O . LEU A 1 95 ? -7.155 5.019 6.150 1.00 93.94 95 LEU A O 1
ATOM 725 N N . TYR A 1 96 ? -5.374 5.849 5.061 1.00 91.81 96 TYR A N 1
ATOM 726 C CA . TYR A 1 96 ? -4.531 5.966 6.247 1.00 91.81 96 TYR A CA 1
ATOM 727 C C . TYR A 1 96 ? -5.163 6.887 7.301 1.00 91.81 96 TYR A C 1
ATOM 729 O O . TYR A 1 96 ? -5.240 6.505 8.475 1.00 91.81 96 TYR A O 1
ATOM 737 N N . SER A 1 97 ? -5.644 8.062 6.883 1.00 89.19 97 SER A N 1
ATOM 738 C CA . SER A 1 97 ? -6.323 9.020 7.762 1.00 89.19 97 SER A CA 1
ATOM 739 C C . SER A 1 97 ? -7.622 8.445 8.327 1.00 89.19 97 SER A C 1
ATOM 741 O O . SER A 1 97 ? -7.810 8.458 9.540 1.00 89.19 97 SER A O 1
ATOM 743 N N . ALA A 1 98 ? -8.451 7.812 7.490 1.00 92.19 98 ALA A N 1
ATOM 744 C CA . ALA A 1 98 ? -9.684 7.167 7.941 1.00 92.19 98 ALA A CA 1
ATOM 745 C C . ALA A 1 98 ? -9.423 6.109 9.029 1.00 92.19 98 ALA A C 1
ATOM 747 O O . ALA A 1 98 ? -10.106 6.082 10.050 1.00 92.19 98 ALA A O 1
ATOM 748 N N . TYR A 1 99 ? -8.394 5.266 8.877 1.00 93.75 99 TYR A N 1
ATOM 749 C CA . TYR A 1 99 ? -8.027 4.317 9.934 1.00 93.75 99 TYR A CA 1
ATOM 750 C C . TYR A 1 99 ? -7.506 4.998 11.203 1.00 93.75 99 TYR A C 1
ATOM 752 O O . TYR A 1 99 ? -7.713 4.463 12.291 1.00 93.75 99 TYR A O 1
ATOM 760 N N . ALA A 1 100 ? -6.822 6.142 11.101 1.00 88.88 100 ALA A N 1
ATOM 761 C CA . ALA A 1 100 ? -6.400 6.898 12.278 1.00 88.88 100 ALA A CA 1
ATOM 762 C C . ALA A 1 100 ? -7.614 7.386 13.087 1.00 88.88 100 ALA A C 1
ATOM 764 O O . ALA A 1 100 ? -7.649 7.172 14.301 1.00 88.88 100 ALA A O 1
ATOM 765 N N . ASP A 1 101 ? -8.626 7.926 12.408 1.00 90.44 101 ASP A N 1
ATOM 766 C CA . ASP A 1 101 ? -9.869 8.395 13.027 1.00 90.44 101 ASP A CA 1
ATOM 767 C C . ASP A 1 101 ? -10.674 7.242 13.635 1.00 90.44 101 ASP A C 1
ATOM 769 O O . ASP A 1 101 ? -11.109 7.322 14.784 1.00 90.44 101 ASP A O 1
ATOM 773 N N . LEU A 1 102 ? -10.806 6.120 12.916 1.00 91.81 102 LEU A N 1
ATOM 774 C CA . LEU A 1 102 ? -11.491 4.925 13.419 1.00 91.81 102 LEU A CA 1
ATOM 775 C C . LEU A 1 102 ? -10.811 4.348 14.668 1.00 91.81 102 LEU A C 1
ATOM 777 O O . LEU A 1 102 ? -11.487 3.962 15.621 1.00 91.81 102 LEU A O 1
ATOM 781 N N . ILE A 1 103 ? -9.474 4.305 14.695 1.00 90.19 103 ILE A N 1
ATOM 782 C CA . ILE A 1 103 ? -8.721 3.870 15.878 1.00 90.19 103 ILE A CA 1
ATOM 783 C C . ILE A 1 103 ? -8.972 4.820 17.052 1.00 90.19 103 ILE A C 1
ATOM 785 O O . ILE A 1 103 ? -9.190 4.349 18.168 1.00 90.19 103 ILE A O 1
ATOM 789 N N . ALA A 1 104 ? -8.923 6.134 16.820 1.00 89.06 104 ALA A N 1
ATOM 790 C CA . ALA A 1 104 ? -9.160 7.126 17.863 1.00 89.06 104 ALA A CA 1
ATOM 791 C C . ALA A 1 104 ? -10.580 7.002 18.438 1.00 89.06 104 ALA A C 1
ATOM 793 O O . ALA A 1 104 ? -10.741 6.962 19.659 1.00 89.06 104 ALA A O 1
ATOM 794 N N . ALA A 1 105 ? -11.582 6.849 17.568 1.00 90.44 105 ALA A N 1
ATOM 795 C CA . ALA A 1 105 ? -12.972 6.646 17.954 1.00 90.44 105 ALA A CA 1
ATOM 796 C C . ALA A 1 105 ? -13.156 5.383 18.809 1.00 90.44 105 ALA A C 1
ATOM 798 O O . ALA A 1 105 ? -13.776 5.462 19.868 1.00 90.44 105 ALA A O 1
ATOM 799 N N . GLU A 1 106 ? -12.566 4.244 18.418 1.00 89.31 106 GLU A N 1
ATOM 800 C CA . GLU A 1 106 ? -12.713 3.018 19.214 1.00 89.31 106 GLU A CA 1
ATOM 801 C C . GLU A 1 106 ? -11.980 3.058 20.549 1.00 89.31 106 GLU A C 1
ATOM 803 O O . GLU A 1 106 ? -12.432 2.461 21.524 1.00 89.31 106 GLU A O 1
ATOM 808 N N . ILE A 1 107 ? -10.856 3.771 20.634 1.00 88.31 107 ILE A N 1
ATOM 809 C CA . ILE A 1 107 ? -10.170 3.960 21.915 1.00 88.31 107 ILE A CA 1
ATOM 810 C C . ILE A 1 107 ? -11.004 4.842 22.849 1.00 88.31 107 ILE A C 1
ATOM 812 O O . ILE A 1 107 ? -11.069 4.555 24.043 1.00 88.31 107 ILE A O 1
ATOM 816 N N . ALA A 1 108 ? -11.651 5.880 22.315 1.00 88.94 108 ALA A N 1
ATOM 817 C CA . ALA A 1 108 ? -12.503 6.772 23.093 1.00 88.94 108 ALA A CA 1
ATOM 818 C C . ALA A 1 108 ? -13.782 6.078 23.599 1.00 88.94 108 ALA A C 1
ATOM 820 O O . ALA A 1 108 ? -14.227 6.363 24.709 1.00 88.94 108 ALA A O 1
ATOM 821 N N . SER A 1 109 ? -14.357 5.155 22.819 1.00 88.88 109 SER A N 1
ATOM 822 C CA . SER A 1 109 ? -15.614 4.467 23.147 1.00 88.88 109 SER A CA 1
ATOM 823 C C . SER A 1 109 ? -15.436 3.185 23.980 1.00 88.88 109 SER A C 1
ATOM 825 O O . SER A 1 109 ? -16.307 2.849 24.781 1.00 88.88 109 SER A O 1
ATOM 827 N N . GLY A 1 110 ? -14.333 2.443 23.813 1.00 79.88 110 GLY A N 1
ATOM 828 C CA . GLY A 1 110 ? -14.217 1.049 24.273 1.00 79.88 110 GLY A CA 1
ATOM 829 C C . GLY A 1 110 ? -13.663 0.824 25.691 1.00 79.88 110 GLY A C 1
ATOM 830 O O . GLY A 1 110 ? -13.300 -0.305 26.037 1.00 79.88 110 GLY A O 1
ATOM 831 N N . GLY A 1 111 ? -13.522 1.874 26.502 1.00 81.19 111 GLY A N 1
ATOM 832 C CA . GLY A 1 111 ? -13.023 1.773 27.878 1.00 81.19 111 GLY A CA 1
ATOM 833 C C . GLY A 1 111 ? -11.540 1.356 28.013 1.00 81.19 111 GLY A C 1
ATOM 834 O O . GLY A 1 111 ? -10.777 1.390 27.044 1.00 81.19 111 GLY A O 1
ATOM 835 N N . PRO A 1 112 ? -11.087 0.933 29.214 1.00 80.56 112 PRO A N 1
ATOM 836 C CA . PRO A 1 112 ? -9.659 0.786 29.558 1.00 80.56 112 PRO A CA 1
ATOM 837 C C . PRO A 1 112 ? -8.850 -0.208 28.707 1.00 80.56 112 PRO A C 1
ATOM 839 O O . PRO A 1 112 ? -7.617 -0.188 28.716 1.00 80.56 112 PRO A O 1
ATOM 842 N N . HIS A 1 113 ? -9.517 -1.111 27.984 1.00 85.69 113 HIS A N 1
ATOM 843 C CA . HIS A 1 113 ? -8.874 -2.157 27.183 1.00 85.69 113 HIS A CA 1
ATOM 844 C C . HIS A 1 113 ? -9.061 -1.983 25.670 1.00 85.69 113 HIS A C 1
ATOM 846 O O . HIS A 1 113 ? -8.498 -2.764 24.898 1.00 85.69 113 HIS A O 1
ATOM 852 N N . ALA A 1 114 ? -9.761 -0.932 25.231 1.00 82.38 114 ALA A N 1
ATOM 853 C CA . ALA A 1 114 ? -10.052 -0.662 23.824 1.00 82.38 114 ALA A CA 1
ATOM 854 C C . ALA A 1 114 ? -8.804 -0.650 22.935 1.00 82.38 114 ALA A C 1
ATOM 856 O O . ALA A 1 114 ? -8.752 -1.305 21.892 1.00 82.38 114 ALA A O 1
ATOM 857 N N . ALA A 1 115 ? -7.744 0.019 23.399 1.00 82.56 115 ALA A N 1
ATOM 858 C CA . ALA A 1 115 ? -6.482 0.157 22.676 1.00 82.56 115 ALA A CA 1
ATOM 859 C C . ALA A 1 115 ? -5.743 -1.174 22.442 1.00 82.56 115 ALA A C 1
ATOM 861 O O . ALA A 1 115 ? -4.821 -1.228 21.620 1.00 82.56 115 ALA A O 1
ATOM 862 N N . ARG A 1 116 ? -6.117 -2.235 23.170 1.00 83.19 116 ARG A N 1
ATOM 863 C CA . ARG A 1 116 ? -5.548 -3.588 23.066 1.00 83.19 116 ARG A CA 1
ATOM 864 C C . ARG A 1 116 ? -6.467 -4.567 22.328 1.00 83.19 116 ARG A C 1
ATOM 866 O O . ARG A 1 116 ? -6.061 -5.718 22.132 1.00 83.19 116 ARG A O 1
ATOM 873 N N . SER A 1 117 ? -7.654 -4.122 21.912 1.00 89.75 117 SER A N 1
ATOM 874 C CA . SER A 1 117 ? -8.610 -4.933 21.156 1.00 89.75 117 SER A CA 1
ATOM 875 C C . SER A 1 117 ? -8.008 -5.444 19.843 1.00 89.75 117 SER A C 1
ATOM 877 O O . SER A 1 117 ? -7.103 -4.837 19.259 1.00 89.75 117 SER A O 1
ATOM 879 N N . SER A 1 118 ? -8.506 -6.586 19.369 1.00 90.50 118 SER A N 1
ATOM 880 C CA . SER A 1 118 ? -8.111 -7.162 18.079 1.00 90.50 118 SER A CA 1
ATOM 881 C C . SER A 1 118 ? -8.414 -6.207 16.922 1.00 90.50 118 SER A C 1
ATOM 883 O O . SER A 1 118 ? -7.547 -6.007 16.076 1.00 90.50 118 SER A O 1
ATOM 885 N N . GLY A 1 119 ? -9.574 -5.541 16.935 1.00 89.31 119 GLY A N 1
ATOM 886 C CA . GLY A 1 119 ? -9.952 -4.537 15.934 1.00 89.31 119 GLY A CA 1
ATOM 887 C C . GLY A 1 119 ? -8.917 -3.416 15.808 1.00 89.31 119 GLY A C 1
ATOM 888 O O . GLY A 1 119 ? -8.366 -3.203 14.729 1.00 89.31 119 GLY A O 1
ATOM 889 N N . VAL A 1 120 ? -8.548 -2.772 16.921 1.00 90.38 120 VAL A N 1
ATOM 890 C CA . VAL A 1 120 ? -7.517 -1.716 16.920 1.00 90.38 120 VAL A CA 1
ATOM 891 C C . VAL A 1 120 ? -6.157 -2.248 16.452 1.00 90.38 120 VAL A C 1
ATOM 893 O O . VAL A 1 120 ? -5.448 -1.565 15.710 1.00 90.38 120 VAL A O 1
ATOM 896 N N . LYS A 1 121 ? -5.780 -3.476 16.832 1.00 91.50 121 LYS A N 1
ATOM 897 C CA . LYS A 1 121 ? -4.535 -4.107 16.355 1.00 91.50 121 LYS A CA 1
ATOM 898 C C . LYS A 1 121 ? -4.533 -4.308 14.838 1.00 91.50 121 LYS A C 1
ATOM 900 O O . LYS A 1 121 ? -3.509 -4.037 14.210 1.00 91.50 121 LYS A O 1
ATOM 905 N N . TYR A 1 122 ? -5.646 -4.752 14.259 1.00 93.94 122 TYR A N 1
ATOM 906 C CA . TYR A 1 122 ? -5.775 -4.953 12.818 1.00 93.94 122 TYR A CA 1
ATOM 907 C C . TYR A 1 122 ? -5.745 -3.631 12.045 1.00 93.94 122 TYR A C 1
ATOM 909 O O . TYR A 1 122 ? -4.977 -3.512 11.092 1.00 93.94 122 TYR A O 1
ATOM 917 N N . MET A 1 123 ? -6.466 -2.608 12.512 1.00 94.06 123 MET A N 1
ATOM 918 C CA . MET A 1 123 ? -6.442 -1.266 11.914 1.00 94.06 123 MET A CA 1
ATOM 919 C C . MET A 1 123 ? -5.031 -0.651 11.935 1.00 94.06 123 MET A C 1
ATOM 921 O O . MET A 1 123 ? -4.549 -0.132 10.928 1.00 94.06 123 MET A O 1
ATOM 925 N N . ARG A 1 124 ? -4.300 -0.788 13.053 1.00 92.69 124 ARG A N 1
ATOM 926 C CA . ARG A 1 124 ? -2.877 -0.399 13.129 1.00 92.69 124 ARG A CA 1
ATOM 927 C C . ARG A 1 124 ? -2.002 -1.201 12.163 1.00 92.69 124 ARG A C 1
ATOM 929 O O . ARG A 1 124 ? -1.022 -0.674 11.645 1.00 92.69 124 ARG A O 1
ATOM 936 N N . GLY A 1 125 ? -2.339 -2.470 11.928 1.00 94.00 125 GLY A N 1
ATOM 937 C CA . GLY A 1 125 ? -1.696 -3.316 10.924 1.00 94.00 125 GLY A CA 1
ATOM 938 C C . GLY A 1 125 ? -1.770 -2.707 9.527 1.00 94.00 125 GLY A C 1
ATOM 939 O O . GLY A 1 125 ? -0.733 -2.553 8.892 1.00 94.00 125 GLY A O 1
ATOM 940 N N . VAL A 1 126 ? -2.958 -2.266 9.107 1.00 96.06 126 VAL A N 1
ATOM 941 C CA . VAL A 1 126 ? -3.153 -1.616 7.801 1.00 96.06 126 VAL A CA 1
ATOM 942 C C . VAL A 1 126 ? -2.341 -0.327 7.689 1.00 96.06 126 VAL A C 1
ATOM 944 O O . VAL A 1 126 ? -1.626 -0.148 6.705 1.00 96.06 126 VAL A O 1
ATOM 947 N N . LYS A 1 127 ? -2.364 0.537 8.718 1.00 93.31 127 LYS A N 1
ATOM 948 C CA . LYS A 1 127 ? -1.535 1.758 8.742 1.00 93.31 127 LYS A CA 1
ATOM 949 C C . LYS A 1 127 ? -0.047 1.442 8.541 1.00 93.31 127 LYS A C 1
ATOM 951 O O . LYS A 1 127 ? 0.622 2.124 7.772 1.00 93.31 127 LYS A O 1
ATOM 956 N N . ARG A 1 128 ? 0.470 0.389 9.186 1.00 93.31 128 ARG A N 1
ATOM 957 C CA . ARG A 1 128 ? 1.861 -0.060 8.987 1.00 93.31 128 ARG A CA 1
ATOM 958 C C . ARG A 1 128 ? 2.118 -0.567 7.570 1.00 93.31 128 ARG A C 1
ATOM 960 O O . ARG A 1 128 ? 3.180 -0.283 7.033 1.00 93.31 128 ARG A O 1
ATOM 967 N N . SER A 1 129 ? 1.175 -1.278 6.953 1.00 95.31 129 SER A N 1
ATOM 968 C CA . SER A 1 129 ? 1.307 -1.723 5.559 1.00 95.31 129 SER A CA 1
ATOM 969 C C . SER A 1 129 ? 1.385 -0.553 4.573 1.00 95.31 129 SER A C 1
ATOM 971 O O . SER A 1 129 ? 2.168 -0.624 3.631 1.00 95.31 129 SER A O 1
ATOM 973 N N . VAL A 1 130 ? 0.636 0.530 4.808 1.00 94.12 130 VAL A N 1
ATOM 974 C CA . VAL A 1 130 ? 0.744 1.769 4.014 1.00 94.12 130 VAL A CA 1
ATOM 975 C C . VAL A 1 130 ? 2.131 2.392 4.171 1.00 94.12 130 VAL A C 1
ATOM 977 O O . VAL A 1 130 ? 2.801 2.647 3.175 1.00 94.12 130 VAL A O 1
ATOM 980 N N . LEU A 1 131 ? 2.594 2.577 5.413 1.00 90.75 131 LEU A N 1
ATOM 981 C CA . LEU A 1 131 ? 3.926 3.136 5.677 1.00 90.75 131 LEU A CA 1
ATOM 982 C C . LEU A 1 131 ? 5.034 2.280 5.062 1.00 90.75 131 LEU A C 1
ATOM 984 O O . LEU A 1 131 ? 5.981 2.825 4.510 1.00 90.75 131 LEU A O 1
ATOM 988 N N . ARG A 1 132 ? 4.889 0.951 5.093 1.00 93.69 132 ARG A N 1
ATOM 989 C CA . ARG A 1 132 ? 5.843 0.033 4.468 1.00 93.69 132 ARG A CA 1
ATOM 990 C C . ARG A 1 132 ? 5.916 0.214 2.953 1.00 93.69 132 ARG A C 1
ATOM 992 O O . ARG A 1 132 ? 7.004 0.134 2.395 1.00 93.69 132 ARG A O 1
ATOM 999 N N . LEU A 1 133 ? 4.786 0.441 2.284 1.00 94.75 133 LEU A N 1
ATOM 1000 C CA . LEU A 1 133 ? 4.789 0.719 0.848 1.00 94.75 133 LEU A CA 1
ATOM 1001 C C . LEU A 1 133 ? 5.490 2.042 0.539 1.00 94.75 133 LEU A C 1
ATOM 1003 O O . LEU A 1 133 ? 6.298 2.088 -0.380 1.00 94.75 133 LEU A O 1
ATOM 1007 N N . VAL A 1 134 ? 5.229 3.085 1.329 1.00 90.62 134 VAL A N 1
ATOM 1008 C CA . VAL A 1 134 ? 5.915 4.377 1.182 1.00 90.62 134 VAL A CA 1
ATOM 1009 C C . VAL A 1 134 ? 7.419 4.230 1.423 1.00 90.62 134 VAL A C 1
ATOM 1011 O O . VAL A 1 134 ? 8.202 4.712 0.617 1.00 90.62 134 VAL A O 1
ATOM 1014 N N . GLU A 1 135 ? 7.830 3.519 2.473 1.00 89.50 135 GLU A N 1
ATOM 1015 C CA . GLU A 1 135 ? 9.239 3.235 2.780 1.00 89.50 135 GLU A CA 1
ATOM 1016 C C . GLU A 1 135 ? 9.947 2.544 1.605 1.00 89.50 135 GLU A C 1
ATOM 1018 O O . GLU A 1 135 ? 10.982 3.014 1.144 1.00 89.50 135 GLU A O 1
ATOM 1023 N N . VAL A 1 136 ? 9.367 1.457 1.082 1.00 93.19 136 VAL A N 1
ATOM 1024 C CA . VAL A 1 136 ? 9.943 0.710 -0.049 1.00 93.19 136 VAL A CA 1
ATOM 1025 C C . VAL A 1 136 ? 9.949 1.547 -1.325 1.00 93.19 136 VAL A C 1
ATOM 1027 O O . VAL A 1 136 ? 10.888 1.457 -2.109 1.00 93.19 136 VAL A O 1
ATOM 1030 N N . PHE A 1 137 ? 8.930 2.379 -1.534 1.00 91.00 137 PHE A N 1
ATOM 1031 C CA . PHE A 1 137 ? 8.887 3.300 -2.662 1.00 91.00 137 PHE A CA 1
ATOM 1032 C C . PHE A 1 137 ? 10.029 4.316 -2.607 1.00 91.00 137 PHE A C 1
ATOM 1034 O O . PHE A 1 137 ? 10.740 4.461 -3.597 1.00 91.00 137 PHE A O 1
ATOM 1041 N N . VAL A 1 138 ? 10.252 4.948 -1.451 1.00 87.62 138 VAL A N 1
ATOM 1042 C CA . VAL A 1 138 ? 11.362 5.892 -1.246 1.00 87.62 138 VAL A CA 1
ATOM 1043 C C . VAL A 1 138 ? 12.718 5.210 -1.441 1.00 87.62 138 VAL A C 1
ATOM 1045 O O . VAL A 1 138 ? 13.580 5.757 -2.114 1.00 87.62 138 VAL A O 1
ATOM 1048 N N . ASP A 1 139 ? 12.894 4.000 -0.904 1.00 89.38 139 ASP A N 1
ATOM 1049 C CA . ASP A 1 139 ? 14.147 3.240 -1.021 1.00 89.38 139 ASP A CA 1
ATOM 1050 C C . ASP A 1 139 ? 14.456 2.803 -2.465 1.00 89.38 139 ASP A C 1
ATOM 1052 O O . ASP A 1 139 ? 15.615 2.717 -2.864 1.00 89.38 139 ASP A O 1
ATOM 1056 N N . LYS A 1 140 ? 13.426 2.492 -3.264 1.00 90.19 140 LYS A N 1
ATOM 1057 C CA . LYS A 1 140 ? 13.595 1.869 -4.590 1.00 90.19 140 LYS A CA 1
ATOM 1058 C C . LYS A 1 140 ? 13.404 2.806 -5.775 1.00 90.19 140 LYS A C 1
ATOM 1060 O O . LYS A 1 140 ? 13.815 2.447 -6.875 1.00 90.19 140 LYS A O 1
ATOM 1065 N N . CYS A 1 141 ? 12.768 3.960 -5.590 1.00 82.31 141 CYS A N 1
ATOM 1066 C CA . CYS A 1 141 ? 12.385 4.863 -6.680 1.00 82.31 141 CYS A CA 1
ATOM 1067 C C . CYS A 1 141 ? 13.108 6.217 -6.621 1.00 82.31 141 CYS A C 1
ATOM 1069 O O . CYS A 1 141 ? 12.521 7.232 -7.001 1.00 82.31 141 CYS A O 1
ATOM 1071 N N . ASP A 1 142 ? 14.370 6.216 -6.183 1.00 72.06 142 ASP A N 1
ATOM 1072 C CA . ASP A 1 142 ? 15.200 7.413 -6.015 1.00 72.06 142 ASP A CA 1
ATOM 1073 C C . ASP A 1 142 ? 15.395 8.175 -7.341 1.00 72.06 142 ASP A C 1
ATOM 1075 O O 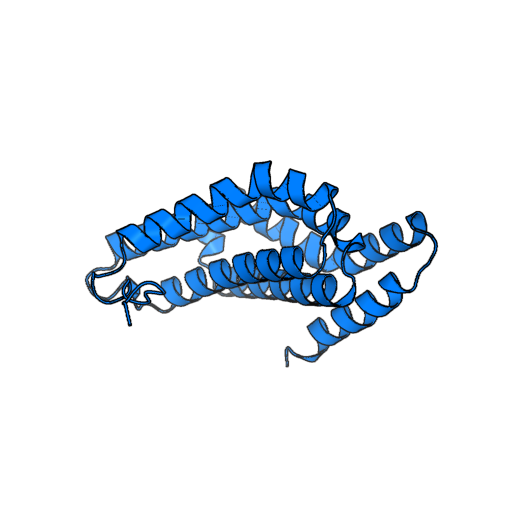. ASP A 1 142 ? 16.203 7.810 -8.196 1.00 72.06 142 ASP A O 1
ATOM 1079 N N . THR A 1 143 ? 14.549 9.183 -7.558 1.00 72.62 143 THR A N 1
ATOM 1080 C CA . THR A 1 143 ? 14.471 9.999 -8.775 1.00 72.62 143 THR A CA 1
ATOM 1081 C C . THR A 1 143 ? 14.031 11.419 -8.420 1.00 72.62 143 THR A C 1
ATOM 1083 O O . THR A 1 143 ? 13.231 11.614 -7.508 1.00 72.62 143 THR A O 1
ATOM 1086 N N . GLU A 1 144 ? 14.455 12.425 -9.189 1.00 70.44 144 GLU A N 1
ATOM 1087 C CA . GLU A 1 144 ? 14.043 13.829 -8.975 1.00 70.44 144 GLU A CA 1
ATOM 1088 C C . GLU A 1 144 ? 12.507 14.006 -8.997 1.00 70.44 144 GLU A C 1
ATOM 1090 O O . GLU A 1 144 ? 11.929 14.787 -8.241 1.00 70.44 144 GLU A O 1
ATOM 1095 N N . ALA A 1 145 ? 11.810 13.223 -9.829 1.00 67.31 145 ALA A N 1
ATOM 1096 C CA . ALA A 1 145 ? 10.347 13.214 -9.890 1.00 67.31 145 ALA A CA 1
ATOM 1097 C C . ALA A 1 145 ? 9.694 12.673 -8.600 1.00 67.31 145 ALA A C 1
ATOM 1099 O O . ALA A 1 145 ? 8.602 13.111 -8.227 1.00 67.31 145 ALA A O 1
ATOM 1100 N N . MET A 1 146 ? 10.355 11.740 -7.906 1.00 71.69 146 MET A N 1
ATOM 1101 C CA . MET A 1 146 ? 9.929 11.244 -6.598 1.00 71.69 146 MET A CA 1
ATOM 1102 C C . MET A 1 146 ? 10.097 12.322 -5.523 1.00 71.69 146 MET A C 1
ATOM 1104 O O . MET A 1 146 ? 9.176 12.509 -4.729 1.00 71.69 146 MET A O 1
ATOM 1108 N N . GLU A 1 147 ? 11.214 13.054 -5.503 1.00 67.81 147 GLU A N 1
ATOM 1109 C CA . GLU A 1 147 ? 11.464 14.108 -4.506 1.00 67.81 147 GLU A CA 1
ATOM 1110 C C . GLU A 1 147 ? 10.352 15.164 -4.499 1.00 67.81 147 GLU A C 1
ATOM 1112 O O . GLU A 1 147 ? 9.821 15.513 -3.440 1.00 67.81 147 GLU A O 1
ATOM 1117 N N . ALA A 1 148 ? 9.924 15.609 -5.684 1.00 69.00 148 ALA A N 1
ATOM 1118 C CA . ALA A 1 148 ? 8.825 16.560 -5.825 1.00 69.00 148 ALA A CA 1
ATOM 1119 C C . ALA A 1 148 ? 7.492 16.003 -5.284 1.00 69.00 148 ALA A C 1
ATOM 1121 O O . ALA A 1 148 ? 6.744 16.714 -4.605 1.00 69.00 148 ALA A O 1
ATOM 1122 N N . LEU A 1 149 ? 7.194 14.725 -5.548 1.00 67.81 149 LEU A N 1
ATOM 1123 C CA . LEU A 1 149 ? 5.985 14.057 -5.059 1.00 67.81 149 LEU A CA 1
ATOM 1124 C C . LEU A 1 149 ? 6.019 13.861 -3.533 1.00 67.81 149 LEU A C 1
ATOM 1126 O O . LEU A 1 149 ? 5.012 14.071 -2.852 1.00 67.81 149 LEU A O 1
ATOM 1130 N N . LEU A 1 150 ? 7.178 13.496 -2.981 1.00 69.06 150 LEU A N 1
ATOM 1131 C CA . LEU A 1 150 ? 7.377 13.328 -1.544 1.00 69.06 150 LEU A CA 1
ATOM 1132 C C . LEU A 1 150 ? 7.195 14.647 -0.799 1.00 69.06 150 LEU A C 1
ATOM 1134 O O . LEU A 1 150 ? 6.399 14.700 0.139 1.00 69.06 150 LEU A O 1
ATOM 1138 N N . ALA A 1 151 ? 7.874 15.707 -1.240 1.00 66.00 151 ALA A N 1
ATOM 1139 C CA . ALA A 1 151 ? 7.837 17.016 -0.595 1.00 66.00 151 ALA A CA 1
ATOM 1140 C C . ALA A 1 151 ? 6.425 17.623 -0.559 1.00 66.00 151 ALA A C 1
ATOM 1142 O O . ALA A 1 151 ? 6.065 18.295 0.405 1.00 66.00 151 ALA A O 1
ATOM 1143 N N . THR A 1 152 ? 5.618 17.375 -1.593 1.00 69.12 152 THR A N 1
ATOM 1144 C CA . THR A 1 152 ? 4.295 17.997 -1.739 1.00 69.12 152 THR A CA 1
ATOM 1145 C C . THR A 1 152 ? 3.152 17.178 -1.143 1.00 69.12 152 THR A C 1
ATOM 1147 O O . THR A 1 152 ? 2.228 17.773 -0.592 1.00 69.12 152 THR A O 1
ATOM 1150 N N . GLN A 1 153 ? 3.185 15.842 -1.229 1.00 66.50 153 GLN A N 1
ATOM 1151 C CA . GLN A 1 153 ? 2.050 14.994 -0.824 1.00 66.50 153 GLN A CA 1
ATOM 1152 C C . GLN A 1 153 ? 2.328 14.106 0.391 1.00 66.50 153 GLN A C 1
ATOM 1154 O O . GLN A 1 153 ? 1.442 13.921 1.225 1.00 66.50 153 GLN A O 1
ATOM 1159 N N . TYR A 1 154 ? 3.534 13.546 0.509 1.00 65.06 154 TYR A N 1
ATOM 1160 C CA . TYR A 1 154 ? 3.824 12.533 1.530 1.00 65.06 154 TYR A CA 1
ATOM 1161 C C . TYR A 1 154 ? 4.413 13.120 2.809 1.00 65.06 154 TYR A C 1
ATOM 1163 O O . TYR A 1 154 ? 4.042 12.679 3.893 1.00 65.06 154 TYR A O 1
ATOM 1171 N N . VAL A 1 155 ? 5.285 14.126 2.717 1.00 67.94 155 VAL A N 1
ATOM 1172 C CA . VAL A 1 155 ? 5.917 14.761 3.886 1.00 67.94 155 VAL A CA 1
ATOM 1173 C C . VAL A 1 155 ? 4.877 15.297 4.885 1.00 67.94 155 VAL A C 1
ATOM 1175 O O . VAL A 1 155 ? 4.966 14.913 6.051 1.00 67.94 155 VAL A O 1
ATOM 1178 N N . PRO A 1 156 ? 3.842 16.066 4.486 1.00 64.44 156 PRO A N 1
ATOM 1179 C CA . PRO A 1 156 ? 2.819 16.536 5.428 1.00 64.44 156 PRO A CA 1
ATOM 1180 C C . PRO A 1 156 ? 2.076 15.386 6.127 1.00 64.44 156 PRO A C 1
ATOM 1182 O O . PRO A 1 156 ? 1.820 15.430 7.328 1.00 64.44 156 PRO A O 1
ATOM 1185 N N . LEU A 1 157 ? 1.793 14.310 5.386 1.00 58.16 157 LEU A N 1
ATOM 1186 C CA . LEU A 1 157 ? 0.982 13.185 5.853 1.00 58.16 157 LEU A CA 1
ATOM 1187 C C . LEU A 1 157 ? 1.774 12.137 6.646 1.00 58.16 157 LEU A C 1
ATOM 1189 O O . LEU A 1 157 ? 1.184 11.355 7.384 1.00 58.16 157 LEU A O 1
ATOM 1193 N N . LEU A 1 158 ? 3.101 12.117 6.515 1.00 56.91 158 LEU A N 1
ATOM 1194 C CA . LEU A 1 158 ? 3.999 11.366 7.392 1.00 56.91 158 LEU A CA 1
ATOM 1195 C C . LEU A 1 158 ? 4.278 12.139 8.689 1.00 56.91 158 LEU A C 1
ATOM 1197 O O . LEU A 1 158 ? 4.413 11.514 9.739 1.00 56.91 158 LEU A O 1
ATOM 1201 N N . LEU A 1 159 ? 4.314 13.476 8.645 1.00 55.41 159 LEU A N 1
ATOM 1202 C CA . LEU A 1 159 ? 4.544 14.320 9.822 1.00 55.41 159 LEU A CA 1
ATOM 1203 C C . LEU A 1 159 ? 3.356 14.343 10.791 1.00 55.41 159 LEU A C 1
ATOM 1205 O O . LEU A 1 159 ? 3.574 14.172 11.988 1.00 55.41 159 LEU A O 1
ATOM 1209 N N . ASP A 1 160 ? 2.118 14.492 10.317 1.00 53.50 160 ASP A N 1
ATOM 1210 C CA . ASP A 1 160 ? 0.940 14.608 11.198 1.00 53.50 160 ASP A CA 1
ATOM 1211 C C . ASP A 1 160 ? 0.715 13.390 12.126 1.00 53.50 160 ASP A C 1
ATOM 1213 O O . ASP A 1 160 ? 0.489 13.564 13.331 1.00 53.50 160 ASP A O 1
ATOM 1217 N N . PRO A 1 161 ? 0.821 12.137 11.648 1.00 50.62 161 PRO A N 1
ATOM 1218 C CA . PRO A 1 161 ? 0.675 10.959 12.492 1.00 50.62 161 PRO A CA 1
ATOM 1219 C C . PRO A 1 161 ? 1.896 10.728 13.376 1.00 50.62 161 PRO A C 1
ATOM 1221 O O . PRO A 1 161 ? 1.721 10.272 14.499 1.00 50.62 161 PRO A O 1
ATOM 1224 N N . LEU A 1 162 ? 3.112 11.038 12.905 1.00 45.84 162 LEU A N 1
ATOM 1225 C CA . LEU A 1 162 ? 4.337 10.881 13.695 1.00 45.84 162 LEU A CA 1
ATOM 1226 C C . LEU A 1 162 ? 4.412 11.909 14.825 1.00 45.84 162 LEU A C 1
ATOM 1228 O O . LEU A 1 162 ? 4.748 11.534 15.939 1.00 45.84 162 LEU A O 1
ATOM 1232 N N . LEU A 1 163 ? 4.039 13.168 14.586 1.00 46.59 163 LEU A N 1
ATOM 1233 C CA . LEU A 1 163 ? 3.939 14.197 15.626 1.00 46.59 163 LEU A CA 1
ATOM 1234 C C . LEU A 1 163 ? 2.793 13.899 16.593 1.00 46.59 163 LEU A C 1
ATOM 1236 O O . LEU A 1 163 ? 2.961 14.026 17.804 1.00 46.59 163 LEU A O 1
ATOM 1240 N N . GLY A 1 164 ? 1.644 13.454 16.077 1.00 50.41 164 GLY A N 1
ATOM 1241 C CA . GLY A 1 164 ? 0.510 13.043 16.899 1.00 50.41 164 GLY A CA 1
ATOM 1242 C C . GLY A 1 164 ? 0.818 11.818 17.762 1.00 50.41 164 GLY A C 1
ATOM 1243 O O . GLY A 1 164 ? 0.448 11.785 18.932 1.00 50.41 164 GLY A O 1
ATOM 1244 N N . ASP A 1 165 ? 1.502 10.812 17.218 1.00 46.00 165 ASP A N 1
ATOM 1245 C CA . ASP A 1 165 ? 1.902 9.617 17.962 1.00 46.00 165 ASP A CA 1
ATOM 1246 C C . ASP A 1 165 ? 3.077 9.911 18.905 1.00 46.00 165 ASP A C 1
ATOM 1248 O O . ASP A 1 165 ? 3.039 9.419 20.026 1.00 46.00 165 ASP A O 1
ATOM 1252 N N . TYR A 1 166 ? 4.025 10.788 18.539 1.00 43.59 166 TYR A N 1
ATOM 1253 C CA . TYR A 1 166 ? 5.097 11.278 19.421 1.00 43.59 166 TYR A CA 1
ATOM 1254 C C . TYR A 1 166 ? 4.547 12.081 20.613 1.00 43.59 166 TYR A C 1
ATOM 1256 O O . TYR A 1 166 ? 4.966 11.877 21.751 1.00 43.59 166 TYR A O 1
ATOM 1264 N N . ALA A 1 167 ? 3.550 12.941 20.382 1.00 44.94 167 ALA A N 1
ATOM 1265 C CA . ALA A 1 167 ? 2.867 13.701 21.430 1.00 44.94 167 ALA A CA 1
ATOM 1266 C C . ALA A 1 167 ? 1.986 12.827 22.344 1.00 44.94 167 ALA A C 1
ATOM 1268 O O . ALA A 1 167 ? 1.703 13.212 23.478 1.00 44.94 167 ALA A O 1
ATOM 1269 N N . ARG A 1 168 ? 1.537 11.659 21.860 1.00 47.84 168 ARG A N 1
ATOM 1270 C CA . ARG A 1 168 ? 0.685 10.709 22.602 1.00 47.84 168 ARG A CA 1
ATOM 1271 C C . ARG A 1 168 ? 1.449 9.508 23.170 1.00 47.84 168 ARG A C 1
ATOM 1273 O O . ARG A 1 168 ? 0.860 8.733 23.927 1.00 47.84 168 ARG A O 1
ATOM 1280 N N . SER A 1 169 ? 2.725 9.327 22.830 1.00 37.78 169 SER A N 1
ATOM 1281 C CA . SER A 1 169 ? 3.580 8.322 23.463 1.00 37.78 169 SER A CA 1
ATOM 1282 C C . SER A 1 169 ? 3.832 8.679 24.932 1.00 37.78 169 SER A C 1
ATOM 1284 O O . SER A 1 169 ? 4.113 9.837 25.242 1.00 37.78 169 SER A O 1
ATOM 1286 N N . PRO A 1 170 ? 3.755 7.707 25.860 1.00 40.97 170 PRO A N 1
ATOM 1287 C CA . PRO A 1 170 ? 4.166 7.932 27.240 1.00 40.97 170 PRO A CA 1
ATOM 1288 C C . PRO A 1 170 ? 5.653 8.341 27.287 1.00 40.97 170 PRO A C 1
ATOM 1290 O O . PRO A 1 170 ? 6.424 7.888 26.436 1.00 40.97 170 PRO A O 1
ATOM 1293 N N . PRO A 1 171 ? 6.078 9.144 28.283 1.00 48.56 171 PRO A N 1
ATOM 1294 C CA . PRO A 1 171 ? 7.408 9.772 28.342 1.00 48.56 171 PRO A CA 1
ATOM 1295 C C . PRO A 1 171 ? 8.607 8.803 28.341 1.00 48.56 171 PRO A C 1
ATOM 1297 O O . PRO A 1 171 ? 9.748 9.248 28.249 1.00 48.56 171 PRO A O 1
ATOM 1300 N N . ASP A 1 172 ? 8.365 7.495 28.408 1.00 42.59 172 ASP A N 1
ATOM 1301 C CA . ASP A 1 172 ? 9.388 6.446 28.444 1.00 42.59 172 ASP A CA 1
ATOM 1302 C C . ASP A 1 172 ? 9.776 5.897 27.055 1.00 42.59 172 ASP A C 1
ATOM 1304 O O . ASP A 1 172 ? 10.788 5.220 26.915 1.00 42.59 172 ASP A O 1
ATOM 1308 N N . ALA A 1 173 ? 9.001 6.184 25.999 1.00 42.34 173 ALA A N 1
ATOM 1309 C CA . ALA A 1 173 ? 9.275 5.668 24.650 1.00 42.34 173 ALA A CA 1
ATOM 1310 C C . ALA A 1 173 ? 10.123 6.614 23.772 1.00 42.34 173 ALA A C 1
ATOM 1312 O O . ALA A 1 173 ? 10.572 6.213 22.701 1.00 42.34 173 ALA A O 1
ATOM 1313 N N . SER A 1 174 ? 10.369 7.851 24.221 1.00 41.00 174 SER A N 1
ATOM 1314 C CA . SER A 1 174 ? 11.059 8.894 23.440 1.00 41.00 174 SER A CA 1
ATOM 1315 C C . SER A 1 174 ? 12.556 9.029 23.749 1.00 41.00 174 SER A C 1
ATOM 1317 O O . SER A 1 174 ? 13.205 9.945 23.249 1.00 41.00 174 SER A O 1
ATOM 1319 N N . ARG A 1 175 ? 13.142 8.132 24.554 1.00 33.84 175 ARG A N 1
ATOM 1320 C CA . ARG A 1 175 ? 14.596 8.087 24.783 1.00 33.84 175 ARG A CA 1
ATOM 1321 C C . ARG A 1 175 ? 15.262 7.029 23.908 1.00 33.84 175 ARG A C 1
ATOM 1323 O O . ARG A 1 175 ? 15.669 5.978 24.383 1.00 33.84 175 ARG A O 1
ATOM 1330 N N . LEU A 1 176 ? 15.437 7.356 22.635 1.00 36.31 176 LEU A N 1
ATOM 1331 C CA . LEU A 1 176 ? 16.602 6.902 21.877 1.00 36.31 176 LEU A CA 1
ATOM 1332 C C . LEU A 1 176 ? 17.281 8.157 21.329 1.00 36.31 176 LEU A C 1
ATOM 1334 O O . LEU A 1 176 ? 16.921 8.693 20.285 1.00 36.31 176 LEU A O 1
ATOM 1338 N N . SER A 1 177 ? 18.202 8.677 22.135 1.00 31.27 177 SER A N 1
ATOM 1339 C CA . SER A 1 177 ? 19.108 9.769 21.803 1.00 31.27 177 SER A CA 1
ATOM 1340 C C . SER A 1 177 ? 20.146 9.317 20.763 1.00 31.27 177 SER A C 1
ATOM 1342 O O . SER A 1 177 ? 20.612 8.180 20.815 1.00 31.27 177 SER A O 1
ATOM 1344 N N . PRO A 1 178 ? 20.592 10.222 19.874 1.00 41.06 178 PRO A N 1
ATOM 1345 C CA . PRO A 1 178 ? 21.960 10.191 19.360 1.00 41.06 178 PRO A CA 1
ATOM 1346 C C . PRO A 1 178 ? 22.760 11.425 19.815 1.00 41.06 178 PRO A C 1
ATOM 1348 O O . PRO A 1 178 ? 23.662 11.879 19.122 1.00 41.06 178 PRO A O 1
ATOM 1351 N N . LEU A 1 179 ? 22.420 11.982 20.980 1.00 45.03 179 LEU A N 1
ATOM 1352 C CA . LEU A 1 179 ? 23.142 13.071 21.641 1.00 45.03 179 LEU A CA 1
ATOM 1353 C C . LEU A 1 179 ? 23.110 12.861 23.162 1.00 45.03 179 LEU A C 1
ATOM 1355 O O . LEU A 1 179 ? 22.613 13.703 23.901 1.00 45.03 179 LEU A O 1
ATOM 1359 N N . ASP A 1 180 ? 23.604 11.713 23.628 1.00 38.19 180 ASP A N 1
ATOM 1360 C CA . ASP A 1 180 ? 24.189 11.649 24.967 1.00 38.19 180 ASP A CA 1
ATOM 1361 C C . ASP A 1 180 ? 25.702 11.541 24.796 1.00 38.19 180 ASP A C 1
ATOM 1363 O O . ASP A 1 180 ? 26.251 10.595 24.237 1.00 38.19 180 ASP A O 1
ATOM 1367 N N . THR A 1 181 ? 26.340 12.616 25.220 1.00 42.72 181 THR A N 1
ATOM 1368 C CA . THR A 1 181 ? 27.767 12.887 25.263 1.00 42.72 181 THR A CA 1
ATOM 1369 C C . THR A 1 181 ? 28.575 11.761 25.908 1.00 42.72 181 THR A C 1
ATOM 1371 O O . THR A 1 181 ? 28.376 11.475 27.092 1.00 42.72 181 THR A O 1
ATOM 1374 N N . ARG A 1 182 ? 29.560 11.228 25.179 1.00 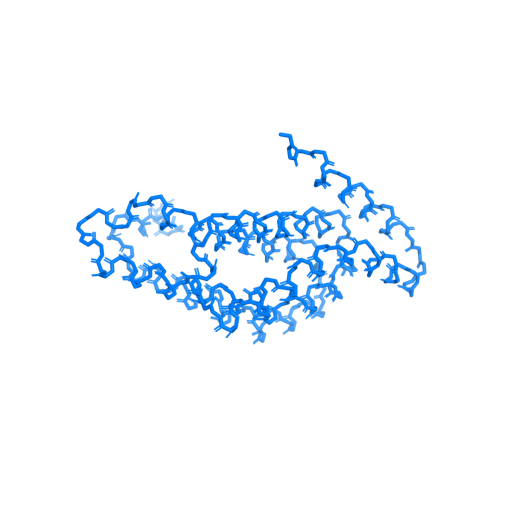36.12 182 ARG A N 1
ATOM 1375 C CA . ARG A 1 182 ? 30.985 11.186 25.560 1.00 36.12 182 ARG A CA 1
ATOM 1376 C C . ARG A 1 182 ? 31.845 10.705 24.400 1.00 36.12 182 ARG A C 1
ATOM 1378 O O . ARG A 1 182 ? 31.441 9.725 23.744 1.00 36.12 182 ARG A O 1
#

Organism: NCBI:txid145388

Sequence (182 aa):
MAVGVHAFYEAVGLMVGAEGDERRRNEYLMRLMAPPNSIWAALMQQASALPDVLKQPDAIKSITHVLATNVSVCSSLGPPYLHQMQQIADSMLKLYSAYADLIAAEIASGGPHAARSSGVKYMRGVKRSVLRLVEVFVDKCDTEAMEALLATQYVPLLLDPLLGDYARSPPDASRLSPLDTR

InterPro domains:
  IPR011989 Armadillo-like helical [G3DSA:1.25.10.10] (3-181)
  IPR014877 Exportin-1, C-terminal [PF08767] (84-173)
  IPR016024 Armadillo-type fold [SSF48371] (83-173)
  IPR045065 Exportin-1/5 [PTHR11223] (5-147)

Radius of gyration: 18.22 Å; chains: 1; bounding box: 51×38×54 Å